Protein AF-A0A956U2S6-F1 (afdb_monomer)

Foldseek 3Di:
DDDDCPPPVFDQALVVDDPVNLVCLQPVNLVVVLCPLQVPQLVVVPLDLVSLQVSLQVQLVVQLCVCPVVVVDDPVSNVVSNVSSVLSSVLSVLCSVPVDSVSSSVSSSVVVSRVVSRVVD

Mean predicted aligned error: 5.12 Å

Sequence (121 aa):
VWGYGLYSGQSLTINKLSYSFILMQLLLVALPEEAFFRGYLQQKFGNSIKSVVIVSILFAVGHFVTLCLGGNHGSGVCAQAILTFFPSLVMGYLYLATGSLWASIIFHFLANVVHIAVGLS

Structure (mmCIF, N/CA/C/O backbone):
data_AF-A0A956U2S6-F1
#
_entry.id   AF-A0A956U2S6-F1
#
loop_
_atom_site.group_PDB
_atom_site.id
_atom_site.type_symbol
_atom_site.label_atom_id
_atom_site.label_alt_id
_atom_site.label_comp_id
_atom_site.label_asym_id
_atom_site.label_entity_id
_atom_site.label_seq_id
_atom_site.pdbx_PDB_ins_code
_atom_site.Cartn_x
_atom_site.Cartn_y
_atom_site.Cartn_z
_atom_site.occupancy
_atom_site.B_iso_or_equiv
_atom_site.auth_seq_id
_atom_site.auth_comp_id
_atom_site.auth_asym_id
_atom_site.auth_atom_id
_atom_site.pdbx_PDB_model_num
ATOM 1 N N . VAL A 1 1 ? 28.706 -8.582 2.625 1.00 42.19 1 VAL A N 1
ATOM 2 C CA . VAL A 1 1 ? 27.426 -7.877 2.865 1.00 42.19 1 VAL A CA 1
ATOM 3 C C . VAL A 1 1 ? 26.321 -8.839 2.473 1.00 42.19 1 VAL A C 1
ATOM 5 O O . VAL A 1 1 ? 26.149 -9.098 1.292 1.00 42.19 1 VAL A O 1
ATOM 8 N N . TRP A 1 2 ? 25.703 -9.492 3.457 1.00 41.53 2 TRP A N 1
ATOM 9 C CA . TRP A 1 2 ? 24.730 -10.566 3.246 1.00 41.53 2 TRP A CA 1
ATOM 10 C C . TRP A 1 2 ? 23.318 -9.998 3.399 1.00 41.53 2 TRP A C 1
ATOM 12 O O . TRP A 1 2 ? 22.901 -9.690 4.510 1.00 41.53 2 TRP A O 1
ATOM 22 N N . GLY A 1 3 ? 22.598 -9.820 2.292 1.00 37.88 3 GLY A N 1
ATOM 23 C CA . GLY A 1 3 ? 21.209 -9.359 2.313 1.00 37.88 3 GLY A CA 1
ATOM 24 C C . GLY A 1 3 ? 20.609 -9.271 0.912 1.00 37.88 3 GLY A C 1
ATOM 25 O O . GLY A 1 3 ? 21.135 -8.541 0.081 1.00 37.88 3 GLY A O 1
ATOM 26 N N . TYR A 1 4 ? 19.531 -10.033 0.684 1.00 48.03 4 TYR A N 1
ATOM 27 C CA . TYR A 1 4 ? 18.550 -10.021 -0.423 1.00 48.03 4 TYR A CA 1
ATOM 28 C C . TYR A 1 4 ? 19.017 -10.062 -1.900 1.00 48.03 4 TYR A C 1
ATOM 30 O O . TYR A 1 4 ? 18.265 -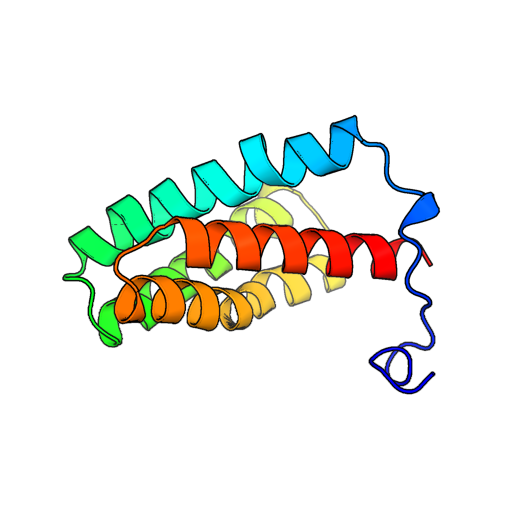10.564 -2.729 1.00 48.03 4 TYR A O 1
ATOM 38 N N . GLY A 1 5 ? 20.241 -9.658 -2.252 1.00 40.94 5 GLY A N 1
ATOM 39 C CA . GLY A 1 5 ? 20.750 -9.633 -3.636 1.00 40.94 5 GLY A CA 1
ATOM 40 C C . GLY A 1 5 ? 21.063 -11.001 -4.267 1.00 40.94 5 GLY A C 1
ATOM 41 O O . GLY A 1 5 ? 21.423 -11.066 -5.437 1.00 40.94 5 GLY A O 1
ATOM 42 N N . LEU A 1 6 ? 20.927 -12.109 -3.528 1.00 46.78 6 LEU A N 1
ATOM 43 C CA . LEU A 1 6 ? 21.326 -13.443 -4.004 1.00 46.78 6 LEU A CA 1
ATOM 44 C C . LEU A 1 6 ? 20.290 -14.153 -4.892 1.00 46.78 6 LEU A C 1
ATOM 46 O O . LEU A 1 6 ? 20.662 -15.098 -5.577 1.00 46.78 6 LEU A O 1
ATOM 50 N N . TYR A 1 7 ? 19.026 -13.717 -4.928 1.00 53.47 7 TYR A N 1
ATOM 51 C CA . TYR A 1 7 ? 17.994 -14.416 -5.715 1.00 53.47 7 TYR A CA 1
ATOM 52 C C . TYR A 1 7 ? 17.786 -13.850 -7.130 1.00 53.47 7 TYR A C 1
ATOM 54 O O . TYR A 1 7 ? 17.266 -14.559 -7.986 1.00 53.47 7 TYR A O 1
ATOM 62 N N . SER A 1 8 ? 18.226 -12.616 -7.402 1.00 58.47 8 SER A N 1
ATOM 63 C CA . SER A 1 8 ? 18.175 -11.987 -8.735 1.00 58.47 8 SER A CA 1
ATOM 64 C C . SER A 1 8 ? 19.537 -11.508 -9.255 1.00 58.47 8 SER A C 1
ATOM 66 O O . SER A 1 8 ? 19.625 -11.082 -10.401 1.00 58.47 8 SER A O 1
ATOM 68 N N . GLY A 1 9 ? 20.598 -11.547 -8.434 1.00 64.88 9 GLY A N 1
ATOM 69 C CA . GLY A 1 9 ? 21.920 -11.005 -8.782 1.00 64.88 9 GLY A CA 1
ATOM 70 C C . GLY A 1 9 ? 21.968 -9.474 -8.876 1.00 64.88 9 GLY A C 1
ATOM 71 O O . GLY A 1 9 ? 22.983 -8.911 -9.280 1.00 64.88 9 GLY A O 1
ATOM 72 N N . GLN A 1 10 ? 20.878 -8.799 -8.509 1.00 73.62 10 GLN A N 1
ATOM 73 C CA . GLN A 1 10 ? 20.705 -7.360 -8.649 1.00 73.62 10 GLN A CA 1
ATOM 74 C C . GLN A 1 10 ? 21.228 -6.585 -7.435 1.00 73.62 10 GLN A C 1
ATOM 76 O O . GLN A 1 10 ? 21.123 -7.019 -6.285 1.00 73.62 10 GLN A O 1
ATOM 81 N N . SER A 1 11 ? 21.805 -5.416 -7.707 1.00 77.38 11 SER A N 1
ATOM 82 C CA . SER A 1 11 ? 22.420 -4.545 -6.701 1.00 77.38 11 SER A CA 1
ATOM 83 C C . SER A 1 11 ? 21.441 -3.465 -6.246 1.00 77.38 11 SER A C 1
ATOM 85 O O . SER A 1 11 ? 20.654 -2.949 -7.028 1.00 77.38 11 SER A O 1
ATOM 87 N N . LEU A 1 12 ? 21.505 -3.043 -4.986 1.00 81.50 12 LEU A N 1
ATOM 88 C CA . LEU A 1 12 ? 20.701 -1.912 -4.520 1.00 81.50 12 LEU A CA 1
ATOM 89 C C . LEU A 1 12 ? 21.291 -0.590 -5.057 1.00 81.50 12 LEU A C 1
ATOM 91 O O . LEU A 1 12 ? 22.363 -0.177 -4.616 1.00 81.50 12 LEU A O 1
ATOM 95 N N . THR A 1 13 ? 20.612 0.094 -5.987 1.00 85.44 13 THR A N 1
ATOM 96 C CA . THR A 1 13 ? 21.147 1.305 -6.656 1.00 85.44 13 THR A CA 1
ATOM 97 C C . THR A 1 13 ? 20.469 2.614 -6.227 1.00 85.44 13 THR A C 1
ATOM 99 O O . THR A 1 13 ? 19.977 3.386 -7.046 1.00 85.44 13 THR A O 1
ATOM 102 N N . ILE A 1 14 ? 20.486 2.921 -4.923 1.00 80.00 14 ILE A N 1
ATOM 103 C CA . ILE A 1 14 ? 19.830 4.126 -4.361 1.00 80.00 14 ILE A CA 1
ATOM 104 C C . ILE A 1 14 ? 20.340 5.432 -4.992 1.00 80.00 14 ILE A C 1
ATOM 106 O O . ILE A 1 14 ? 19.552 6.341 -5.232 1.00 80.00 14 ILE A O 1
ATOM 110 N N . ASN A 1 15 ? 21.633 5.517 -5.321 1.00 83.56 15 ASN A N 1
ATOM 111 C CA . ASN A 1 15 ? 22.256 6.742 -5.842 1.00 83.56 15 ASN A CA 1
ATOM 112 C C . ASN A 1 15 ? 21.688 7.214 -7.195 1.00 83.56 15 ASN A C 1
ATOM 114 O O . ASN A 1 15 ? 21.983 8.327 -7.620 1.00 83.56 15 ASN A O 1
ATOM 118 N N . LYS A 1 16 ? 20.891 6.384 -7.883 1.00 85.00 16 LYS A N 1
ATOM 119 C CA . LYS A 1 16 ? 20.216 6.746 -9.138 1.00 85.00 16 LYS A CA 1
ATOM 120 C C . LYS A 1 16 ? 18.871 7.456 -8.921 1.00 85.00 16 LYS A C 1
ATOM 122 O O . LYS A 1 16 ? 18.291 7.953 -9.882 1.00 85.00 16 LYS A O 1
ATOM 127 N N . LEU A 1 17 ? 18.352 7.491 -7.692 1.00 89.00 17 LEU A N 1
ATOM 128 C CA . LEU A 1 17 ? 17.053 8.085 -7.381 1.00 89.00 17 LEU A CA 1
ATOM 129 C C . LEU A 1 17 ? 17.186 9.583 -7.089 1.00 89.00 17 LEU A C 1
ATOM 131 O O . LEU A 1 17 ? 17.950 9.998 -6.222 1.00 89.00 17 LEU A O 1
ATOM 135 N N . SER A 1 18 ? 16.389 10.401 -7.777 1.00 93.25 18 SER A N 1
ATOM 136 C CA . SER A 1 18 ? 16.272 11.830 -7.464 1.00 93.25 18 SER A CA 1
ATOM 137 C C . SER A 1 18 ? 15.522 12.053 -6.145 1.00 93.25 18 SER A C 1
ATOM 139 O O . SER A 1 18 ? 14.535 11.370 -5.862 1.00 93.25 18 SER A O 1
ATOM 141 N N . TYR A 1 19 ? 15.899 13.090 -5.392 1.00 93.62 19 TYR A N 1
ATOM 142 C CA . TYR A 1 19 ? 15.158 13.537 -4.206 1.00 93.62 19 TYR A CA 1
ATOM 143 C C . TYR A 1 19 ? 13.685 13.843 -4.508 1.00 93.62 19 TYR A C 1
ATOM 145 O O . TYR A 1 19 ? 1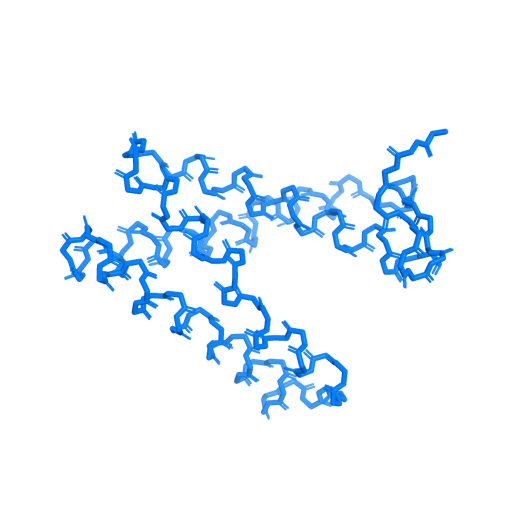2.810 13.491 -3.719 1.00 93.62 19 TYR A O 1
ATOM 153 N N . SER A 1 20 ? 13.393 14.442 -5.669 1.00 95.00 20 SER A N 1
ATOM 154 C CA . SER A 1 20 ? 12.013 14.728 -6.086 1.00 95.00 20 SER A CA 1
ATOM 155 C C . SER A 1 20 ? 11.192 13.451 -6.269 1.00 95.00 20 SER A C 1
ATOM 157 O O . SER A 1 20 ? 10.030 13.400 -5.872 1.00 95.00 20 SER A O 1
ATOM 159 N N . PHE A 1 21 ? 11.809 12.401 -6.810 1.00 93.06 21 PHE A N 1
ATOM 160 C CA . PHE A 1 21 ? 11.168 11.105 -6.992 1.00 93.06 21 PHE A CA 1
ATOM 161 C C . PHE A 1 21 ? 10.893 10.423 -5.649 1.00 93.06 21 PHE A C 1
ATOM 163 O O . PHE A 1 21 ? 9.797 9.919 -5.430 1.00 93.06 21 PHE A O 1
ATOM 170 N N . ILE A 1 22 ? 11.852 10.463 -4.722 1.00 94.88 22 ILE A N 1
ATOM 171 C CA . ILE A 1 22 ? 11.680 9.920 -3.368 1.00 94.88 22 ILE A CA 1
ATOM 172 C C . ILE A 1 22 ? 10.523 10.631 -2.646 1.00 94.88 22 ILE A C 1
ATOM 174 O O . ILE A 1 22 ? 9.659 9.976 -2.067 1.00 94.88 22 ILE A O 1
ATOM 178 N N . LEU A 1 23 ? 10.454 11.963 -2.729 1.00 96.19 23 LEU A N 1
ATOM 179 C CA . LEU A 1 23 ? 9.351 12.730 -2.141 1.00 96.19 23 LEU A CA 1
ATOM 180 C C . LEU A 1 23 ? 8.002 12.403 -2.788 1.00 96.19 23 LEU A C 1
ATOM 182 O O . LEU A 1 23 ? 7.007 12.281 -2.076 1.00 96.19 23 LEU A O 1
ATOM 186 N N . MET A 1 24 ? 7.965 12.211 -4.109 1.00 96.94 24 MET A N 1
ATOM 187 C CA . MET A 1 24 ? 6.761 11.766 -4.814 1.00 96.94 24 MET A CA 1
ATOM 188 C C . MET A 1 24 ? 6.287 10.400 -4.301 1.00 96.94 24 MET A C 1
ATOM 190 O O . MET A 1 24 ? 5.097 10.238 -4.045 1.00 96.94 24 MET A O 1
ATOM 194 N N . GLN A 1 25 ? 7.197 9.444 -4.080 1.00 97.38 25 GLN A N 1
ATOM 195 C CA . GLN A 1 25 ? 6.837 8.125 -3.545 1.00 97.38 25 GLN A CA 1
ATOM 196 C C . GLN A 1 25 ? 6.225 8.204 -2.142 1.00 97.38 25 GLN A C 1
ATOM 198 O O . GLN A 1 25 ? 5.305 7.455 -1.823 1.00 97.38 25 GLN A O 1
ATOM 203 N N . LEU A 1 26 ? 6.697 9.123 -1.300 1.00 97.88 26 LEU A N 1
ATOM 204 C CA . LEU A 1 26 ? 6.124 9.308 0.030 1.00 97.88 26 LEU A CA 1
ATOM 205 C C . LEU A 1 26 ? 4.771 10.032 -0.025 1.00 97.88 26 LEU A C 1
ATOM 207 O O . LEU A 1 26 ? 3.786 9.548 0.527 1.00 97.88 26 LEU A O 1
ATOM 211 N N . LEU A 1 27 ? 4.732 11.202 -0.667 1.00 97.94 27 LEU A N 1
ATOM 212 C CA . LEU A 1 27 ? 3.612 12.141 -0.558 1.00 97.94 27 LEU A CA 1
ATOM 213 C C . LEU A 1 27 ? 2.480 11.863 -1.546 1.00 97.94 27 LEU A C 1
ATOM 215 O O . LEU A 1 27 ? 1.327 12.134 -1.226 1.00 97.94 27 LEU A O 1
ATOM 219 N N . LEU A 1 28 ? 2.802 11.358 -2.738 1.00 97.81 28 LEU A N 1
ATOM 220 C CA . LEU A 1 28 ? 1.843 11.182 -3.834 1.00 97.81 28 LEU A CA 1
ATOM 221 C C . LEU A 1 28 ? 1.516 9.715 -4.133 1.00 97.81 28 LEU A C 1
ATOM 223 O O . LEU A 1 28 ? 0.593 9.466 -4.899 1.00 97.81 28 LEU A O 1
ATOM 227 N N . VAL A 1 29 ? 2.227 8.764 -3.518 1.00 97.62 29 VAL A N 1
ATOM 228 C CA . VAL A 1 29 ? 1.960 7.322 -3.663 1.00 97.62 29 VAL A CA 1
ATOM 229 C C . VAL A 1 29 ? 1.587 6.715 -2.312 1.00 97.62 29 VAL A C 1
ATOM 231 O O . VAL A 1 29 ? 0.410 6.481 -2.047 1.00 97.62 29 VAL A O 1
ATOM 234 N N . ALA A 1 30 ? 2.553 6.552 -1.403 1.00 98.50 30 ALA A N 1
ATOM 235 C CA . ALA A 1 30 ? 2.335 5.840 -0.144 1.00 98.50 30 ALA A CA 1
ATOM 236 C C . ALA A 1 30 ? 1.267 6.499 0.746 1.00 98.50 30 ALA A C 1
ATOM 238 O O . ALA A 1 30 ? 0.387 5.819 1.271 1.00 98.50 30 ALA A O 1
ATOM 239 N N . LEU A 1 31 ? 1.320 7.825 0.915 1.00 98.62 31 LEU A N 1
ATOM 240 C CA . LEU A 1 31 ? 0.359 8.555 1.744 1.00 98.62 31 LEU A CA 1
A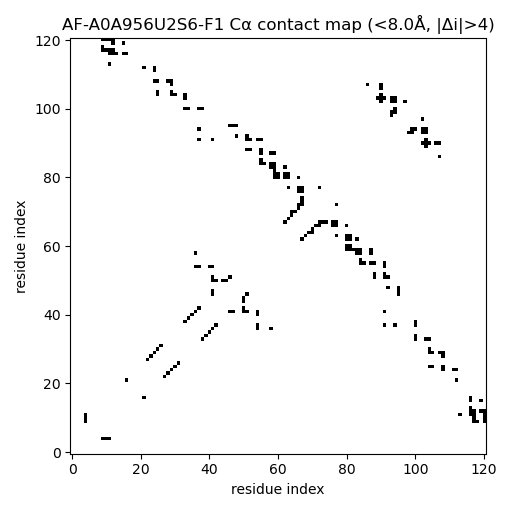TOM 241 C C . LEU A 1 31 ? -1.092 8.422 1.241 1.00 98.62 31 LEU A C 1
ATOM 243 O O . LEU A 1 31 ? -1.931 7.975 2.030 1.00 98.62 31 LEU A O 1
ATOM 247 N N . PRO A 1 32 ? -1.437 8.789 -0.011 1.00 98.56 32 PRO A N 1
ATOM 248 C CA . PRO A 1 32 ? -2.819 8.703 -0.479 1.00 98.56 32 PRO A CA 1
ATOM 249 C C . PRO A 1 32 ? -3.328 7.262 -0.562 1.00 98.56 32 PRO A C 1
ATOM 251 O O . PRO A 1 32 ? -4.486 7.015 -0.216 1.00 98.56 32 PRO A O 1
ATOM 254 N N . GLU A 1 33 ? -2.486 6.304 -0.957 1.00 98.56 33 GLU A N 1
ATOM 255 C CA . GLU A 1 33 ? -2.895 4.901 -1.017 1.00 98.56 33 GLU A CA 1
ATOM 256 C C . GLU A 1 33 ? -3.221 4.349 0.373 1.00 98.56 33 GLU A C 1
ATOM 258 O O . GLU A 1 33 ? -4.316 3.825 0.582 1.00 98.56 33 GLU A O 1
ATOM 263 N N . GLU A 1 34 ? -2.347 4.525 1.366 1.00 98.69 34 GLU A N 1
ATOM 264 C CA . GLU A 1 34 ? -2.630 4.016 2.713 1.00 98.69 34 GLU A CA 1
ATOM 265 C C . GLU A 1 34 ? -3.782 4.773 3.391 1.00 98.69 34 GLU A C 1
ATOM 267 O O . GLU A 1 34 ? -4.566 4.166 4.130 1.00 98.69 34 GLU A O 1
ATOM 272 N N . ALA A 1 35 ? -3.958 6.067 3.103 1.00 98.69 35 ALA A N 1
ATOM 273 C CA . ALA A 1 35 ? -5.128 6.815 3.556 1.00 98.69 35 ALA A CA 1
ATOM 274 C C . ALA A 1 35 ? -6.434 6.212 3.008 1.00 98.69 35 ALA A C 1
ATOM 276 O O . ALA A 1 35 ? -7.393 6.029 3.760 1.00 98.69 35 ALA A O 1
ATOM 277 N N . PHE A 1 36 ? -6.470 5.844 1.725 1.00 98.69 36 PHE A N 1
ATOM 278 C CA . PHE A 1 36 ? -7.648 5.234 1.112 1.00 98.69 36 PHE A CA 1
ATOM 279 C C . PHE A 1 36 ? -7.860 3.780 1.559 1.00 98.69 36 PHE A C 1
ATOM 281 O O . PHE A 1 36 ? -8.932 3.419 2.050 1.00 98.69 36 PHE A O 1
ATOM 288 N N . PHE A 1 37 ? -6.847 2.926 1.435 1.00 98.69 37 PHE A N 1
ATOM 289 C CA . PHE A 1 37 ? -6.999 1.502 1.717 1.00 98.69 37 PHE A CA 1
ATOM 290 C C . PHE A 1 37 ? -7.116 1.219 3.217 1.00 98.69 37 PHE A C 1
ATOM 292 O O . PHE A 1 37 ? -7.987 0.450 3.624 1.00 98.69 37 PHE A O 1
ATOM 299 N N . ARG A 1 38 ? -6.300 1.844 4.072 1.00 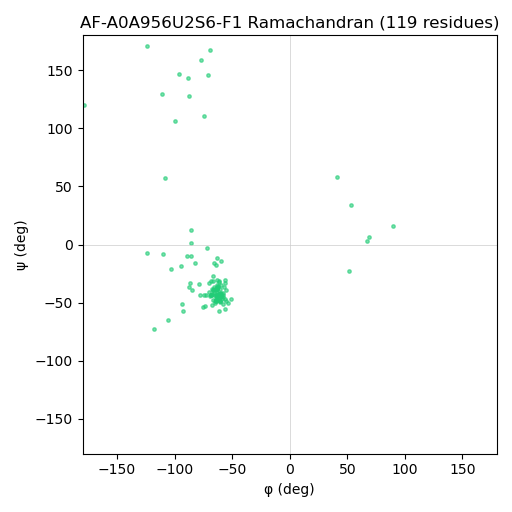98.56 38 ARG A N 1
ATOM 300 C CA . ARG A 1 38 ? -6.337 1.580 5.526 1.00 98.56 38 ARG A CA 1
ATOM 301 C C . ARG A 1 38 ? -7.230 2.560 6.252 1.00 98.56 38 ARG A C 1
ATOM 303 O O . ARG A 1 38 ? -8.125 2.146 6.987 1.00 98.56 38 ARG A O 1
ATOM 310 N N . GLY A 1 39 ? -7.000 3.848 6.010 1.00 98.00 39 GLY A N 1
ATOM 311 C CA . GLY A 1 39 ? -7.724 4.920 6.684 1.00 98.00 39 GLY A CA 1
ATOM 312 C C . GLY A 1 39 ? -9.219 4.889 6.389 1.00 98.00 39 GLY A C 1
ATOM 313 O O . GLY A 1 39 ? -10.017 5.119 7.291 1.00 98.00 39 GLY A O 1
ATOM 314 N N . TYR A 1 40 ? -9.606 4.538 5.160 1.00 98.56 40 TYR A N 1
ATOM 315 C CA . TYR A 1 40 ? -11.008 4.473 4.763 1.00 98.56 40 TYR A CA 1
ATOM 316 C C . TYR A 1 40 ? -11.540 3.038 4.634 1.00 98.56 40 TYR A C 1
ATOM 318 O O . TYR A 1 40 ? -12.414 2.644 5.408 1.00 98.56 40 TYR A O 1
ATOM 326 N N . LEU A 1 41 ? -11.037 2.226 3.694 1.00 98.62 41 LEU A N 1
ATOM 327 C CA . LEU A 1 41 ? -11.639 0.914 3.402 1.00 98.62 41 LEU A CA 1
ATOM 328 C C . LEU A 1 41 ? -11.500 -0.081 4.562 1.00 98.62 41 LEU A C 1
ATOM 330 O O . LEU A 1 41 ? -12.487 -0.706 4.949 1.00 98.62 41 LEU A O 1
ATOM 334 N N . GLN A 1 42 ? -10.311 -0.228 5.149 1.00 98.69 42 GLN A N 1
ATOM 335 C CA . GLN A 1 42 ? -10.098 -1.179 6.246 1.00 98.69 42 GLN A CA 1
ATOM 336 C C . GLN A 1 42 ? -10.943 -0.817 7.470 1.00 98.69 42 GLN A C 1
ATOM 338 O O . GLN A 1 42 ? -11.575 -1.700 8.054 1.00 98.69 42 GLN A O 1
ATOM 343 N N . GLN A 1 43 ? -11.037 0.475 7.803 1.00 97.94 43 GLN A N 1
ATOM 344 C CA . GLN A 1 43 ? -11.970 0.953 8.825 1.00 97.94 43 GLN A CA 1
ATOM 345 C C . GLN A 1 43 ? -13.427 0.639 8.470 1.00 97.94 43 GLN A C 1
ATOM 347 O O . GLN A 1 43 ? -14.166 0.137 9.316 1.00 97.94 43 GLN A O 1
ATOM 352 N N . LYS A 1 44 ? -13.842 0.867 7.216 1.00 98.19 44 LYS A N 1
ATOM 353 C CA . LYS A 1 44 ? -15.208 0.584 6.745 1.00 98.19 44 LYS A CA 1
ATOM 354 C C . LYS A 1 44 ? -15.582 -0.893 6.895 1.00 98.19 44 LYS A C 1
ATOM 356 O O . LYS A 1 44 ? -16.726 -1.198 7.221 1.00 98.19 44 LYS A O 1
ATOM 361 N N . PHE A 1 45 ? -14.620 -1.796 6.710 1.00 98.06 45 PHE A N 1
ATOM 362 C CA . PHE A 1 45 ? -14.776 -3.239 6.923 1.00 98.06 45 PHE A CA 1
ATOM 363 C C . PHE A 1 45 ? -14.548 -3.686 8.383 1.00 98.06 45 PHE A C 1
ATOM 365 O O . PHE A 1 45 ? -14.445 -4.883 8.659 1.00 9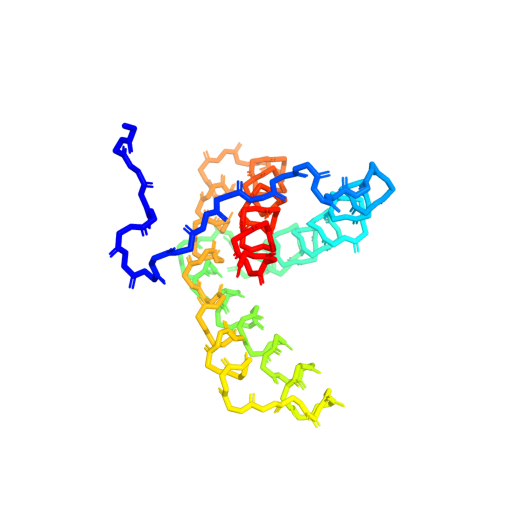8.06 45 PHE A O 1
ATOM 372 N N . GLY A 1 46 ? -14.487 -2.745 9.328 1.00 97.19 46 GLY A N 1
ATOM 373 C CA . GLY A 1 46 ? -14.470 -3.015 10.767 1.00 97.19 46 GLY A CA 1
ATOM 374 C C . GLY A 1 46 ? -13.085 -3.206 11.382 1.00 97.19 46 GLY A C 1
ATOM 375 O O . GLY A 1 46 ? -13.006 -3.746 12.479 1.00 97.19 46 GLY A O 1
ATOM 376 N N . ASN A 1 47 ? -12.013 -2.812 10.685 1.00 97.69 47 ASN A N 1
ATOM 377 C CA . ASN A 1 47 ? -10.623 -2.845 11.157 1.00 97.69 47 ASN A CA 1
ATOM 378 C C . ASN A 1 47 ? -10.266 -4.114 11.954 1.00 97.69 47 ASN A C 1
ATOM 380 O O . ASN A 1 47 ? -9.885 -4.074 13.118 1.00 97.69 47 ASN A O 1
ATOM 384 N N . SER A 1 48 ? -10.441 -5.263 11.314 1.00 98.38 48 SER A N 1
ATOM 385 C CA . SER A 1 48 ? -10.141 -6.596 11.834 1.00 98.38 48 SER A CA 1
ATOM 386 C C . SER A 1 48 ? -9.178 -7.341 10.909 1.00 98.38 48 SER A C 1
ATOM 388 O O . SER A 1 48 ? -8.960 -6.936 9.765 1.00 98.38 48 SER A O 1
ATOM 390 N N . ILE A 1 49 ? -8.668 -8.499 11.335 1.00 98.38 49 ILE A N 1
ATOM 391 C CA . ILE A 1 49 ? -7.834 -9.343 10.463 1.00 98.38 49 ILE A CA 1
ATOM 392 C C . ILE A 1 49 ? -8.548 -9.723 9.153 1.00 98.38 49 ILE A C 1
ATOM 394 O O . ILE A 1 49 ? -7.929 -9.776 8.094 1.00 98.38 49 ILE A O 1
ATOM 398 N N . LYS A 1 50 ? -9.877 -9.899 9.193 1.00 98.38 50 LYS A N 1
ATOM 399 C CA . LYS A 1 50 ? -10.688 -10.151 7.993 1.00 98.38 50 LYS A CA 1
ATOM 400 C C . LYS A 1 50 ? -10.656 -8.952 7.047 1.00 98.38 50 LYS A C 1
ATOM 402 O O . LYS A 1 50 ? -10.464 -9.130 5.848 1.00 98.38 50 LYS A O 1
ATOM 407 N N . SER A 1 51 ? -10.787 -7.735 7.582 1.00 98.38 51 SER A N 1
ATOM 408 C CA . SER A 1 51 ? -10.682 -6.514 6.775 1.00 98.38 51 SER A CA 1
ATOM 409 C C . SER A 1 51 ? -9.292 -6.338 6.159 1.00 98.38 51 SER A C 1
ATOM 411 O O . SER A 1 51 ? -9.207 -5.938 5.005 1.00 98.38 51 SER A O 1
ATOM 413 N N . VAL A 1 52 ? -8.215 -6.715 6.866 1.00 98.75 52 VAL A N 1
ATOM 414 C CA . VAL A 1 52 ? -6.842 -6.682 6.329 1.00 98.75 52 VAL A CA 1
ATOM 415 C C . VAL A 1 52 ? -6.734 -7.549 5.078 1.00 98.75 52 VAL A C 1
ATOM 417 O O . VAL A 1 52 ? -6.220 -7.093 4.058 1.00 98.75 52 VAL A O 1
ATOM 420 N N . VAL A 1 53 ? -7.258 -8.777 5.127 1.00 98.75 53 VAL A N 1
ATOM 421 C CA . VAL A 1 53 ? -7.238 -9.691 3.976 1.00 98.75 53 VAL A CA 1
ATOM 422 C C . VAL A 1 53 ? -8.088 -9.147 2.827 1.00 98.75 53 VAL A C 1
ATOM 424 O O . VAL A 1 53 ? -7.594 -9.062 1.706 1.00 98.75 53 VAL A O 1
ATOM 427 N N . ILE A 1 54 ? -9.328 -8.720 3.096 1.00 98.62 54 ILE A N 1
ATOM 428 C CA . ILE A 1 54 ? -10.241 -8.185 2.069 1.00 98.62 54 ILE A CA 1
ATOM 429 C C . ILE A 1 54 ? -9.622 -6.975 1.368 1.00 98.62 54 ILE A C 1
ATOM 431 O O . ILE A 1 54 ? -9.545 -6.934 0.143 1.00 98.62 54 ILE A O 1
ATOM 435 N N . VAL A 1 55 ? -9.139 -5.999 2.136 1.00 98.75 55 VAL A N 1
ATOM 436 C CA . VAL A 1 55 ? -8.543 -4.783 1.577 1.00 98.75 55 VAL A CA 1
ATOM 437 C C . VAL A 1 55 ? -7.241 -5.096 0.848 1.00 98.75 55 VAL A C 1
ATOM 439 O O . VAL A 1 55 ? -6.954 -4.458 -0.156 1.00 98.75 55 VAL A O 1
ATOM 442 N N . SER A 1 56 ? -6.479 -6.105 1.276 1.00 98.75 56 SER A N 1
ATOM 443 C CA . SER A 1 56 ? -5.272 -6.521 0.549 1.00 98.75 56 SER A CA 1
ATOM 444 C C . SER A 1 56 ? -5.570 -7.188 -0.787 1.00 98.75 56 SER A C 1
ATOM 446 O O . SER A 1 56 ? -4.827 -6.979 -1.743 1.00 98.75 56 SER A O 1
ATOM 448 N N . ILE A 1 57 ? -6.678 -7.926 -0.894 1.00 98.75 57 ILE A N 1
ATOM 449 C CA . ILE A 1 57 ? -7.172 -8.415 -2.188 1.00 98.75 57 ILE A CA 1
ATOM 450 C C . ILE A 1 57 ? -7.556 -7.225 -3.073 1.00 98.75 57 ILE A C 1
ATOM 452 O O . ILE A 1 57 ? -7.123 -7.159 -4.219 1.00 98.75 57 ILE A O 1
ATOM 456 N N . LEU A 1 58 ? -8.317 -6.259 -2.543 1.00 98.62 58 LEU A N 1
ATOM 457 C CA . LEU A 1 58 ? -8.709 -5.057 -3.292 1.00 98.62 58 LEU A CA 1
ATOM 458 C C . LEU A 1 58 ? -7.497 -4.236 -3.752 1.00 98.62 58 LEU A C 1
ATOM 460 O O . LEU A 1 58 ? -7.497 -3.732 -4.870 1.00 98.62 58 LEU A O 1
ATOM 464 N N . PHE A 1 59 ? -6.461 -4.139 -2.919 1.00 98.50 59 PHE A N 1
ATOM 465 C CA . PHE A 1 59 ? -5.205 -3.467 -3.243 1.00 98.50 59 PHE A CA 1
ATOM 466 C C . PHE A 1 59 ? -4.514 -4.116 -4.450 1.00 98.50 59 PHE A C 1
ATOM 468 O O . PHE A 1 59 ? -4.188 -3.427 -5.419 1.00 98.50 59 PHE A O 1
ATOM 475 N N . ALA A 1 60 ? -4.365 -5.445 -4.429 1.00 98.31 60 ALA A N 1
ATOM 476 C CA . ALA A 1 60 ? -3.754 -6.200 -5.521 1.00 98.31 60 ALA A CA 1
ATOM 477 C C . ALA A 1 60 ? -4.591 -6.168 -6.806 1.00 98.31 60 ALA A C 1
ATOM 479 O O . ALA A 1 60 ? -4.047 -6.013 -7.899 1.00 98.31 60 ALA A O 1
ATOM 480 N N . VAL A 1 61 ? -5.920 -6.254 -6.688 1.00 98.19 61 VAL A N 1
ATOM 481 C CA . VAL A 1 61 ? -6.835 -6.106 -7.830 1.00 98.19 61 VAL A CA 1
ATOM 482 C C . VAL A 1 61 ? -6.725 -4.708 -8.432 1.00 98.19 61 VAL A C 1
ATOM 484 O O . VAL A 1 61 ? -6.633 -4.591 -9.650 1.00 98.19 61 VAL A O 1
ATOM 487 N N . GLY A 1 62 ? -6.683 -3.660 -7.604 1.00 97.25 62 GLY A N 1
ATOM 488 C CA . GLY A 1 62 ? -6.492 -2.283 -8.060 1.00 97.25 62 GLY A CA 1
ATOM 489 C C . GLY A 1 62 ? -5.221 -2.138 -8.895 1.00 97.25 62 GLY A C 1
ATOM 490 O O . GLY A 1 62 ? -5.290 -1.647 -10.018 1.00 97.25 62 GLY A O 1
ATOM 491 N N . HIS A 1 63 ? -4.099 -2.664 -8.396 1.00 96.81 63 HIS A N 1
ATOM 492 C CA . HIS A 1 63 ? -2.823 -2.680 -9.115 1.00 96.81 63 HIS A CA 1
ATOM 493 C C . HIS A 1 63 ? -2.878 -3.492 -10.411 1.00 96.81 63 HIS A C 1
ATOM 495 O O . HIS A 1 63 ? -2.354 -3.062 -11.436 1.00 96.81 63 HIS A O 1
ATOM 501 N N . PHE A 1 64 ? -3.517 -4.662 -10.399 1.00 96.12 64 PHE A N 1
ATOM 502 C CA . PHE A 1 64 ? -3.646 -5.483 -11.601 1.00 96.12 64 PHE A CA 1
ATOM 503 C C . PHE A 1 64 ? -4.482 -4.776 -12.674 1.00 96.12 64 PHE A C 1
ATOM 505 O O . PHE A 1 64 ? -4.093 -4.730 -13.838 1.00 96.12 64 PHE A O 1
ATOM 512 N N . VAL A 1 65 ? -5.608 -4.168 -12.293 1.00 96.69 65 VAL A N 1
ATOM 513 C CA . VAL A 1 65 ? -6.464 -3.425 -13.225 1.00 96.69 65 VAL A CA 1
ATOM 514 C C . VAL A 1 65 ? -5.716 -2.227 -13.809 1.00 96.69 65 VAL A C 1
ATOM 516 O O . VAL A 1 65 ? -5.723 -2.053 -15.027 1.00 96.69 65 VAL A O 1
ATOM 519 N N . THR A 1 66 ? -5.046 -1.421 -12.983 1.00 94.44 66 THR A N 1
ATOM 520 C CA . THR A 1 66 ? -4.360 -0.210 -13.457 1.00 94.44 66 THR A CA 1
ATOM 521 C C . THR A 1 66 ? -3.126 -0.526 -14.295 1.00 94.44 66 THR A C 1
ATOM 523 O O . THR A 1 66 ? -2.932 0.107 -15.329 1.00 94.44 66 THR A O 1
ATOM 526 N N . LEU A 1 67 ? -2.314 -1.515 -13.913 1.00 92.88 67 LEU A N 1
ATOM 527 C CA . LEU A 1 67 ? -1.060 -1.819 -14.608 1.00 92.88 67 LEU A CA 1
ATOM 528 C C . LEU A 1 67 ? -1.263 -2.737 -15.821 1.00 92.88 67 LEU A C 1
ATOM 530 O O . LEU A 1 67 ? -0.650 -2.507 -16.863 1.00 92.88 67 LEU A O 1
ATOM 534 N N . CYS A 1 68 ? -2.140 -3.736 -15.733 1.00 91.88 68 CYS A N 1
ATOM 535 C CA . CYS A 1 68 ? -2.319 -4.722 -16.803 1.00 91.88 68 CYS A CA 1
ATOM 536 C C . CYS A 1 68 ? -3.415 -4.338 -17.774 1.00 91.88 68 CYS A C 1
ATOM 538 O O . CYS A 1 68 ? -3.170 -4.233 -18.972 1.00 91.88 68 CYS A O 1
ATOM 540 N N . LEU A 1 69 ? -4.628 -4.137 -17.257 1.00 90.88 69 LEU A N 1
ATOM 541 C CA . LEU A 1 69 ? -5.798 -3.931 -18.106 1.00 90.88 69 LEU A CA 1
ATOM 542 C C . LEU A 1 69 ? -5.833 -2.504 -18.662 1.00 90.88 69 LEU A C 1
ATOM 544 O O . LEU A 1 69 ? -6.102 -2.316 -19.843 1.00 90.88 69 LEU A O 1
ATOM 548 N N . GLY A 1 70 ? -5.543 -1.509 -17.820 1.00 90.88 70 GLY A N 1
ATOM 549 C CA . GLY A 1 70 ? -5.493 -0.099 -18.213 1.00 90.88 70 GLY A CA 1
ATOM 550 C C . GLY A 1 70 ? -4.127 0.348 -18.738 1.00 90.88 70 GLY A C 1
ATOM 551 O O . GLY A 1 70 ? -4.059 1.152 -19.663 1.00 90.88 70 GLY A O 1
ATOM 552 N N . GLY A 1 71 ? -3.043 -0.170 -18.157 1.00 87.12 71 GLY A N 1
ATOM 553 C CA . GLY A 1 71 ? -1.673 0.257 -18.454 1.00 87.12 71 GLY A CA 1
ATOM 554 C C . GLY A 1 71 ? -0.986 -0.500 -19.592 1.00 87.12 71 GLY A C 1
ATOM 555 O O . GLY A 1 71 ? 0.084 -0.078 -20.018 1.00 87.12 71 GLY A O 1
ATOM 556 N N . ASN A 1 72 ? -1.575 -1.599 -20.081 1.00 88.06 72 ASN A N 1
ATOM 557 C CA . ASN A 1 72 ? -1.043 -2.439 -21.163 1.00 88.06 72 ASN A CA 1
ATOM 558 C C . ASN A 1 72 ? 0.410 -2.922 -20.933 1.00 88.06 72 ASN A C 1
ATOM 560 O O . ASN A 1 72 ? 1.197 -3.043 -21.874 1.00 88.06 72 ASN A O 1
ATOM 564 N N . HIS A 1 73 ? 0.789 -3.172 -19.673 1.00 88.94 73 HIS A N 1
ATOM 565 C CA . HIS A 1 73 ? 2.113 -3.701 -19.338 1.00 88.94 73 HIS A CA 1
ATOM 566 C C . HIS A 1 73 ? 2.215 -5.210 -19.619 1.00 88.94 73 HIS A C 1
ATOM 568 O O . HIS A 1 73 ? 1.222 -5.934 -19.668 1.00 88.94 73 HIS A O 1
ATOM 574 N N . GLY A 1 74 ? 3.449 -5.700 -19.773 1.00 88.38 74 GLY A N 1
ATOM 575 C CA . GLY A 1 74 ? 3.728 -7.119 -20.000 1.00 88.38 74 GLY A CA 1
ATOM 576 C C . GLY A 1 74 ? 3.447 -8.021 -18.789 1.00 88.38 74 GLY A C 1
ATOM 577 O O . GLY A 1 74 ? 3.309 -7.569 -17.651 1.00 88.38 74 GLY A O 1
ATOM 578 N N . SER A 1 75 ? 3.444 -9.335 -19.030 1.00 87.56 75 SER A N 1
ATOM 579 C CA . SER A 1 75 ? 3.101 -10.367 -18.037 1.00 87.56 7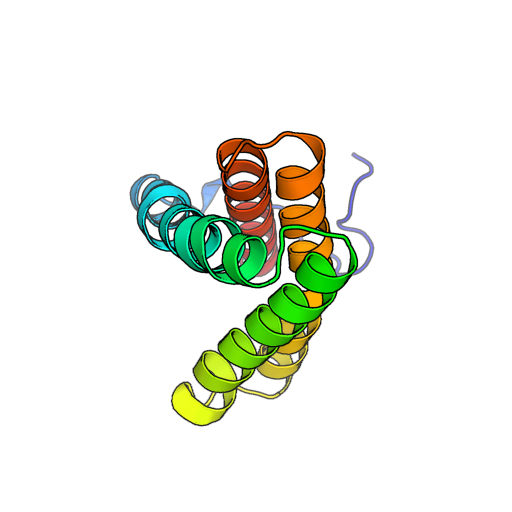5 SER A CA 1
ATOM 580 C C . SER A 1 75 ? 3.938 -10.327 -16.751 1.00 87.56 75 SER A C 1
ATOM 582 O O . SER A 1 75 ? 3.417 -10.649 -15.686 1.00 87.56 75 SER A O 1
ATOM 584 N N . GLY A 1 76 ? 5.202 -9.892 -16.815 1.00 88.75 76 GLY A N 1
ATOM 585 C CA . GLY A 1 76 ? 6.062 -9.737 -15.634 1.00 88.75 76 GLY A CA 1
ATOM 586 C C . GLY A 1 76 ? 5.548 -8.679 -14.652 1.00 88.75 76 GLY A C 1
ATOM 587 O O . GLY A 1 76 ? 5.390 -8.966 -13.466 1.00 88.75 76 GLY A O 1
ATOM 588 N N . VAL A 1 77 ? 5.198 -7.493 -15.162 1.00 88.69 77 VAL A N 1
ATOM 589 C CA . VAL A 1 77 ? 4.597 -6.404 -14.367 1.00 88.69 77 VAL A CA 1
ATOM 590 C C . VAL A 1 77 ? 3.249 -6.835 -13.808 1.00 88.69 77 VAL A C 1
ATOM 592 O O . VAL A 1 77 ? 2.923 -6.564 -12.655 1.00 88.69 77 VAL A O 1
ATOM 595 N N . CYS A 1 78 ? 2.491 -7.593 -14.594 1.00 90.62 78 CYS A N 1
ATOM 596 C CA . CYS A 1 78 ? 1.218 -8.134 -14.152 1.00 90.62 78 CYS A CA 1
ATOM 597 C C . CYS A 1 78 ? 1.326 -9.152 -13.026 1.00 90.62 78 CYS A C 1
ATOM 599 O O . CYS A 1 78 ? 0.519 -9.123 -12.097 1.00 90.62 78 CYS A O 1
ATOM 601 N N . ALA A 1 79 ? 2.341 -10.012 -13.059 1.00 91.25 79 ALA A N 1
ATOM 602 C CA . ALA A 1 79 ? 2.622 -10.907 -11.947 1.00 91.25 79 ALA A CA 1
ATOM 603 C C . ALA A 1 79 ? 2.977 -10.108 -10.682 1.00 91.25 79 ALA A C 1
ATOM 605 O O . ALA A 1 79 ? 2.438 -10.377 -9.611 1.00 91.25 79 ALA A O 1
ATOM 606 N N . GLN A 1 80 ? 3.816 -9.078 -10.811 1.00 91.12 80 GLN A N 1
ATOM 607 C CA . GLN A 1 80 ? 4.210 -8.212 -9.693 1.00 91.12 80 GLN A CA 1
ATOM 608 C C . GLN A 1 80 ? 3.017 -7.451 -9.100 1.00 91.12 80 GLN A C 1
ATOM 610 O O . GLN A 1 80 ? 2.909 -7.355 -7.879 1.00 91.12 80 GLN A O 1
ATOM 615 N N . ALA A 1 81 ? 2.078 -6.999 -9.936 1.00 93.81 81 ALA A N 1
ATOM 616 C CA . ALA A 1 81 ? 0.847 -6.354 -9.491 1.00 93.81 81 ALA A CA 1
ATOM 617 C C . ALA A 1 81 ? 0.026 -7.258 -8.555 1.00 93.81 81 ALA A C 1
ATOM 619 O O . ALA A 1 81 ? -0.435 -6.803 -7.511 1.00 93.81 81 ALA A O 1
ATOM 620 N N . ILE A 1 82 ? -0.089 -8.555 -8.863 1.00 94.94 82 ILE A N 1
ATOM 621 C CA . ILE A 1 82 ? -0.774 -9.530 -7.996 1.00 94.94 82 ILE A CA 1
ATOM 622 C C . ILE A 1 82 ? -0.005 -9.726 -6.681 1.00 94.94 82 ILE A C 1
ATOM 624 O O . ILE A 1 82 ? -0.605 -9.821 -5.608 1.00 94.94 82 ILE A O 1
ATOM 628 N N . LEU A 1 83 ? 1.330 -9.746 -6.742 1.00 95.69 83 LEU A N 1
ATOM 629 C CA . LEU A 1 83 ? 2.185 -9.935 -5.566 1.00 95.69 83 LEU A CA 1
ATOM 630 C C . LEU A 1 83 ? 2.111 -8.780 -4.560 1.00 95.69 83 LEU A C 1
ATOM 632 O O . LEU A 1 83 ? 2.464 -8.991 -3.399 1.00 95.69 83 LEU A O 1
ATOM 636 N N . THR A 1 84 ? 1.588 -7.608 -4.942 1.00 97.19 84 THR A N 1
ATOM 637 C CA . THR A 1 84 ? 1.326 -6.497 -4.005 1.00 97.19 84 THR A CA 1
ATOM 638 C C . THR A 1 84 ? 0.349 -6.866 -2.877 1.00 97.19 84 THR A C 1
ATOM 640 O O . THR A 1 84 ? 0.318 -6.199 -1.840 1.00 97.19 84 THR A O 1
ATOM 643 N N . PHE A 1 85 ? -0.374 -7.986 -3.008 1.00 98.50 85 PHE A N 1
ATOM 644 C CA . PHE A 1 85 ? -1.161 -8.591 -1.933 1.00 98.50 85 PHE A CA 1
ATOM 645 C C . PHE A 1 85 ? -0.348 -8.790 -0.641 1.00 98.50 85 PHE A C 1
ATOM 647 O O . PHE A 1 85 ? -0.805 -8.425 0.442 1.00 98.50 85 PHE A O 1
ATOM 654 N N . PHE A 1 86 ? 0.870 -9.329 -0.739 1.00 98.25 86 PHE A N 1
ATOM 655 C CA . PHE A 1 86 ? 1.689 -9.674 0.427 1.00 98.25 86 PHE A CA 1
ATOM 656 C C . PHE A 1 86 ? 2.179 -8.463 1.233 1.00 98.25 86 PHE A C 1
ATOM 658 O O . PHE A 1 86 ? 1.935 -8.439 2.442 1.00 98.25 86 PHE A O 1
ATOM 665 N N . PRO A 1 87 ? 2.818 -7.436 0.636 1.00 98.00 87 PRO A N 1
ATOM 666 C CA . PRO A 1 87 ? 3.149 -6.230 1.386 1.00 98.00 87 PRO A CA 1
ATOM 667 C C . PRO A 1 87 ? 1.886 -5.537 1.908 1.00 98.00 87 PRO A C 1
ATOM 669 O O . PRO A 1 87 ? 1.915 -4.992 3.010 1.00 98.00 87 PRO A O 1
ATOM 672 N N . SER A 1 88 ? 0.750 -5.619 1.200 1.00 98.62 88 SER A N 1
ATOM 673 C CA . SER A 1 88 ? -0.518 -5.074 1.696 1.00 98.62 88 SER A CA 1
ATOM 674 C C . SER A 1 88 ? -1.013 -5.746 2.979 1.00 98.62 88 SER A C 1
ATOM 676 O O . SER A 1 88 ? -1.558 -5.054 3.842 1.00 98.62 88 SER A O 1
ATOM 678 N N . LEU A 1 89 ? -0.784 -7.051 3.165 1.00 98.75 89 LEU A N 1
ATOM 679 C CA . LEU A 1 89 ? -1.095 -7.713 4.436 1.00 98.75 89 LEU A CA 1
ATOM 680 C C . LEU A 1 89 ? -0.286 -7.113 5.590 1.00 98.75 89 LEU A C 1
ATOM 682 O O . LEU A 1 89 ? -0.838 -6.866 6.662 1.00 98.75 89 LEU A O 1
ATOM 686 N N . VAL A 1 90 ? 1.003 -6.839 5.362 1.00 98.69 90 VAL A N 1
ATOM 687 C CA . VAL A 1 90 ? 1.878 -6.210 6.362 1.00 98.69 90 VAL A CA 1
ATOM 688 C C . VAL A 1 90 ? 1.384 -4.802 6.680 1.00 98.69 90 VAL A C 1
ATOM 690 O O . VAL A 1 90 ? 1.217 -4.465 7.848 1.00 98.69 90 VAL A O 1
ATOM 693 N N . MET A 1 91 ? 1.065 -4.003 5.661 1.00 98.69 91 MET A N 1
ATOM 694 C CA . MET A 1 91 ? 0.538 -2.644 5.830 1.00 98.69 91 MET A CA 1
ATOM 695 C C . MET A 1 91 ? -0.792 -2.623 6.588 1.00 98.69 91 MET A C 1
ATOM 697 O O . MET A 1 91 ? -0.969 -1.805 7.492 1.00 98.69 91 MET A O 1
ATOM 701 N N . GLY A 1 92 ? -1.707 -3.544 6.279 1.00 98.69 92 GLY A N 1
ATOM 702 C CA . GLY A 1 92 ? -2.975 -3.662 6.993 1.00 98.69 92 GLY A CA 1
ATOM 703 C C . GLY A 1 92 ? -2.807 -4.130 8.438 1.00 98.69 92 GLY A C 1
ATOM 704 O O . GLY A 1 92 ? -3.481 -3.606 9.328 1.00 98.69 92 GLY A O 1
ATOM 705 N N . TYR A 1 93 ? -1.878 -5.056 8.693 1.00 98.81 93 TYR A N 1
ATOM 706 C CA . TYR A 1 93 ? -1.545 -5.501 10.047 1.00 98.81 93 TYR A CA 1
ATOM 707 C C . TYR A 1 93 ? -0.872 -4.399 10.873 1.00 98.81 93 TYR A C 1
ATOM 709 O O . TYR A 1 93 ? -1.243 -4.202 12.026 1.00 98.81 93 TYR A O 1
ATOM 717 N N . LEU A 1 94 ? 0.069 -3.647 10.296 1.00 98.69 94 LEU A N 1
ATOM 718 C CA . LEU A 1 94 ? 0.710 -2.510 10.964 1.00 98.69 94 LEU A CA 1
ATOM 719 C C . LEU A 1 94 ? -0.325 -1.469 11.388 1.00 98.69 94 LEU A C 1
ATOM 721 O O . LEU A 1 94 ? -0.286 -0.995 12.524 1.00 98.69 94 LEU A O 1
ATOM 725 N N . TYR A 1 95 ? -1.286 -1.167 10.514 1.00 98.69 95 TYR A N 1
ATOM 726 C CA . TYR A 1 95 ? -2.383 -0.275 10.863 1.00 98.69 95 TYR A CA 1
ATOM 727 C C . TYR A 1 95 ? -3.255 -0.847 11.989 1.00 98.69 95 TYR A C 1
ATOM 729 O O . TYR A 1 95 ? -3.548 -0.149 12.958 1.00 98.69 95 TYR A O 1
ATOM 737 N N . LEU A 1 96 ? -3.612 -2.133 11.904 1.00 98.50 96 LEU A N 1
ATOM 738 C CA . LEU A 1 96 ? -4.411 -2.824 12.918 1.00 98.50 96 LEU A CA 1
ATOM 739 C C . LEU A 1 96 ? -3.723 -2.845 14.294 1.00 98.50 96 LEU A C 1
ATOM 741 O O . LEU A 1 96 ? -4.380 -2.640 15.309 1.00 98.50 96 LEU A O 1
ATOM 745 N N . ALA A 1 97 ? -2.413 -3.088 14.324 1.00 98.31 97 ALA A N 1
ATOM 746 C CA . ALA A 1 97 ? -1.637 -3.234 15.550 1.00 98.31 97 ALA A CA 1
ATOM 747 C C . ALA A 1 97 ? -1.284 -1.891 16.204 1.00 98.31 97 ALA A C 1
ATOM 749 O O . ALA A 1 97 ? -1.193 -1.811 17.426 1.00 98.31 97 ALA A O 1
ATOM 750 N N . THR A 1 98 ? -1.060 -0.842 15.407 1.00 98.06 98 THR A N 1
ATOM 751 C CA . THR A 1 98 ? -0.586 0.457 15.918 1.00 98.06 98 THR A CA 1
ATOM 752 C C . THR A 1 98 ? -1.678 1.518 16.015 1.00 98.06 98 THR A C 1
ATOM 754 O O . THR A 1 98 ? -1.498 2.510 16.715 1.00 98.06 98 THR A O 1
ATOM 757 N N . GLY A 1 99 ? -2.779 1.365 15.273 1.00 96.44 99 GLY A N 1
ATOM 758 C CA . GLY A 1 99 ? -3.792 2.408 15.098 1.00 96.44 99 GLY A CA 1
ATOM 759 C C . GLY A 1 99 ? -3.306 3.639 14.318 1.00 96.44 99 GLY A C 1
ATOM 760 O O . GLY A 1 99 ? -4.067 4.589 14.146 1.00 96.44 99 GLY A O 1
ATOM 761 N N . SER A 1 100 ? -2.061 3.642 13.828 1.00 97.25 100 SER A N 1
ATOM 762 C CA . SER A 1 100 ? -1.439 4.775 13.141 1.00 97.25 100 SER A CA 1
ATOM 763 C C . SER A 1 100 ? -1.229 4.475 11.663 1.00 97.25 100 SER A C 1
ATOM 765 O O . SER A 1 100 ? -0.624 3.467 11.298 1.00 97.25 100 SER A O 1
ATOM 767 N N . LEU A 1 101 ? -1.669 5.390 10.796 1.00 97.88 101 LEU A N 1
ATOM 768 C CA . LEU A 1 101 ? -1.413 5.288 9.356 1.00 97.88 101 LEU A CA 1
ATOM 769 C C . LEU A 1 101 ? 0.073 5.440 9.018 1.00 97.88 101 LEU A C 1
ATOM 771 O O . LEU A 1 101 ? 0.530 4.875 8.029 1.00 97.88 101 LEU A O 1
ATOM 775 N N . TRP A 1 102 ? 0.849 6.147 9.847 1.00 98.38 102 TRP A N 1
A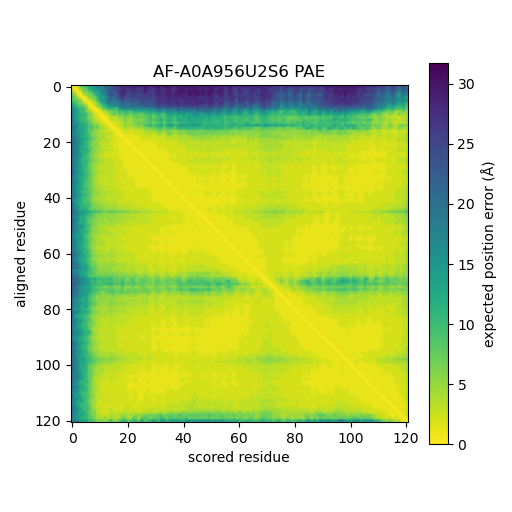TOM 776 C CA . TRP A 1 102 ? 2.272 6.374 9.587 1.00 98.38 102 TRP A CA 1
ATOM 777 C C . TRP A 1 102 ? 3.083 5.079 9.540 1.00 98.38 102 TRP A C 1
ATOM 779 O O . TRP A 1 102 ? 4.029 4.997 8.761 1.00 98.38 102 TRP A O 1
ATOM 789 N N . ALA A 1 103 ? 2.700 4.055 10.311 1.00 98.00 103 ALA A N 1
ATOM 790 C CA . ALA A 1 103 ? 3.369 2.756 10.266 1.00 98.00 103 ALA A CA 1
ATOM 791 C C . ALA A 1 103 ? 3.233 2.109 8.877 1.00 98.00 103 ALA A C 1
ATOM 793 O O . ALA A 1 103 ? 4.227 1.668 8.300 1.00 98.00 103 ALA A O 1
ATOM 794 N N . SER A 1 104 ? 2.022 2.117 8.312 1.00 98.50 104 SER A N 1
ATOM 795 C CA . SER A 1 104 ? 1.758 1.601 6.968 1.00 98.50 104 SER A CA 1
ATOM 796 C C . SER A 1 104 ? 2.403 2.469 5.890 1.00 98.50 104 SER A C 1
ATOM 798 O O . SER A 1 104 ? 3.053 1.927 5.004 1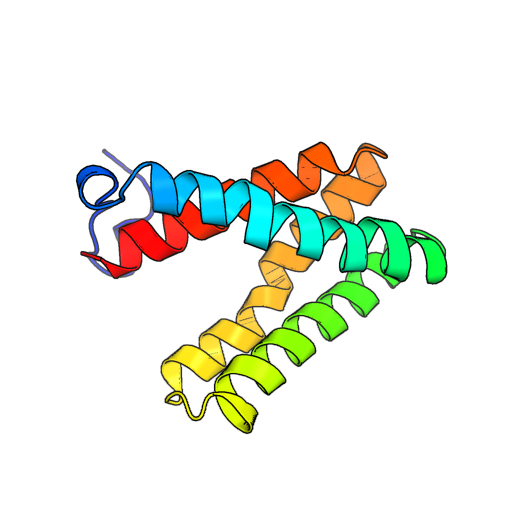.00 98.50 104 SER A O 1
ATOM 800 N N . ILE A 1 105 ? 2.306 3.800 5.999 1.00 98.75 105 ILE A N 1
ATOM 801 C CA . ILE A 1 105 ? 2.875 4.752 5.027 1.00 98.75 105 ILE A CA 1
ATOM 802 C C . ILE A 1 105 ? 4.395 4.599 4.932 1.00 98.75 105 ILE A C 1
ATOM 804 O O . ILE A 1 105 ? 4.931 4.497 3.832 1.00 98.75 105 ILE A O 1
ATOM 808 N N . ILE A 1 106 ? 5.099 4.559 6.069 1.00 98.56 106 ILE A N 1
ATOM 809 C CA . ILE A 1 106 ? 6.563 4.433 6.085 1.00 98.56 106 ILE A CA 1
ATOM 810 C C . ILE A 1 106 ? 6.981 3.072 5.526 1.00 98.56 106 ILE A C 1
ATOM 812 O O . ILE A 1 106 ? 7.903 3.011 4.714 1.00 98.56 106 ILE A O 1
ATOM 816 N N . PHE A 1 107 ? 6.295 1.990 5.911 1.00 98.44 107 PHE A N 1
ATOM 817 C CA . PHE A 1 107 ? 6.573 0.666 5.358 1.00 98.44 107 PHE A CA 1
ATOM 818 C C . PHE A 1 107 ? 6.359 0.630 3.840 1.00 98.44 107 PHE A C 1
ATOM 820 O O . PHE A 1 107 ? 7.248 0.182 3.118 1.00 98.44 107 PHE A O 1
ATOM 827 N N . HIS A 1 108 ? 5.221 1.137 3.356 1.00 98.56 108 HIS A N 1
ATOM 828 C CA . HIS A 1 108 ? 4.893 1.208 1.934 1.00 98.56 108 HIS A CA 1
ATOM 829 C C . HIS A 1 108 ? 5.978 1.971 1.172 1.00 98.56 108 HIS A C 1
ATOM 831 O O . HIS A 1 108 ? 6.591 1.443 0.245 1.00 98.56 108 HIS A O 1
ATOM 837 N N . PHE A 1 109 ? 6.263 3.199 1.607 1.00 98.38 109 PHE A N 1
ATOM 838 C CA . PHE A 1 109 ? 7.266 4.062 0.999 1.00 98.38 109 PHE A CA 1
ATOM 839 C C . PHE A 1 109 ? 8.632 3.369 0.897 1.00 98.38 109 PHE A C 1
ATOM 841 O O . PHE A 1 109 ? 9.222 3.327 -0.184 1.00 98.38 109 PHE A O 1
ATOM 848 N N . LEU A 1 110 ? 9.120 2.780 1.994 1.00 96.81 110 LEU A N 1
ATOM 849 C CA . LEU A 1 110 ? 10.413 2.094 2.009 1.00 96.81 110 LEU A CA 1
ATOM 850 C C . LEU A 1 110 ? 10.415 0.852 1.113 1.00 96.81 110 LEU A C 1
ATOM 852 O O . LEU A 1 110 ? 11.379 0.640 0.377 1.00 96.81 110 LEU A O 1
ATOM 856 N N . ALA A 1 111 ? 9.341 0.057 1.130 1.00 95.88 111 ALA A N 1
ATOM 857 C CA . ALA A 1 111 ? 9.202 -1.105 0.258 1.00 95.88 111 ALA A CA 1
ATOM 858 C C . ALA A 1 111 ? 9.260 -0.700 -1.222 1.00 95.88 111 ALA A C 1
ATOM 860 O O . ALA A 1 111 ? 9.956 -1.346 -2.007 1.00 95.88 111 ALA A O 1
ATOM 861 N N . ASN A 1 112 ? 8.604 0.404 -1.589 1.00 95.00 112 ASN A N 1
ATOM 862 C CA . ASN A 1 112 ? 8.596 0.887 -2.964 1.00 95.00 112 ASN A CA 1
ATOM 863 C C . ASN A 1 112 ? 9.972 1.423 -3.389 1.00 95.00 112 ASN A C 1
ATOM 865 O O . ASN A 1 112 ? 10.482 1.058 -4.447 1.00 95.00 112 ASN A O 1
ATOM 869 N N . VAL A 1 113 ? 10.634 2.214 -2.534 1.00 94.06 113 VAL A N 1
ATOM 870 C CA . VAL A 1 113 ? 12.003 2.700 -2.788 1.00 94.06 113 VAL A CA 1
ATOM 871 C C . VAL A 1 113 ? 12.972 1.537 -2.996 1.00 94.06 113 VAL A C 1
ATOM 873 O O . VAL A 1 113 ? 13.757 1.570 -3.943 1.00 94.06 113 VAL A O 1
ATOM 876 N N . VAL A 1 114 ? 12.908 0.497 -2.158 1.00 91.75 114 VAL A N 1
ATOM 877 C CA . VAL A 1 114 ? 13.759 -0.694 -2.304 1.00 91.75 114 VAL A CA 1
ATOM 878 C C . VAL A 1 114 ? 13.446 -1.434 -3.603 1.00 91.75 114 VAL A C 1
ATOM 880 O O . VAL A 1 114 ? 14.369 -1.729 -4.358 1.00 91.75 114 VAL A O 1
ATOM 883 N N . HIS A 1 115 ? 12.169 -1.692 -3.896 1.00 90.56 115 HIS A N 1
ATOM 884 C CA . HIS A 1 115 ? 11.752 -2.378 -5.120 1.00 90.56 115 HIS A CA 1
ATOM 885 C C . HIS A 1 115 ? 12.264 -1.659 -6.379 1.00 90.56 115 HIS A C 1
ATOM 887 O O . HIS A 1 115 ? 12.871 -2.276 -7.255 1.00 90.56 115 HIS A O 1
ATOM 893 N N . ILE A 1 116 ? 12.102 -0.335 -6.433 1.00 90.38 116 ILE A N 1
ATOM 894 C CA . ILE A 1 116 ? 12.543 0.485 -7.565 1.00 90.38 116 ILE A CA 1
ATOM 895 C C . ILE A 1 116 ? 14.076 0.537 -7.641 1.00 90.38 116 ILE A C 1
ATOM 897 O O . ILE A 1 116 ? 14.642 0.373 -8.720 1.00 90.38 116 ILE A O 1
ATOM 901 N N . ALA A 1 117 ? 14.771 0.719 -6.515 1.00 88.06 117 ALA A N 1
ATOM 902 C CA . ALA A 1 117 ? 16.235 0.777 -6.488 1.00 88.06 117 ALA A CA 1
ATOM 903 C C . ALA A 1 117 ? 16.901 -0.538 -6.931 1.00 88.06 117 ALA A C 1
ATOM 905 O O . ALA A 1 117 ? 18.005 -0.502 -7.480 1.00 88.06 117 ALA A O 1
ATOM 906 N N . VAL A 1 118 ? 16.255 -1.682 -6.686 1.00 85.38 118 VAL A N 1
ATOM 907 C CA . VAL A 1 118 ? 16.697 -2.995 -7.183 1.00 85.38 118 VAL A CA 1
ATOM 908 C C . VAL A 1 118 ? 16.416 -3.128 -8.682 1.00 85.38 118 VAL A C 1
ATOM 910 O O . VAL A 1 118 ? 17.300 -3.540 -9.429 1.00 85.38 118 VAL A O 1
ATOM 913 N N . GLY A 1 119 ? 15.238 -2.701 -9.151 1.00 82.94 119 GLY A N 1
ATOM 914 C CA . GLY A 1 119 ? 14.879 -2.743 -10.575 1.00 82.94 119 GLY A 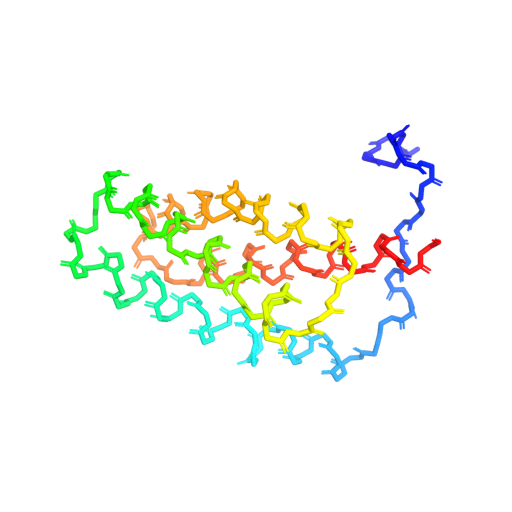CA 1
ATOM 915 C C . GLY A 1 119 ? 15.741 -1.860 -11.490 1.00 82.94 119 GLY A C 1
ATOM 916 O O . GLY A 1 119 ? 15.762 -2.072 -12.697 1.00 82.94 119 GLY A O 1
ATOM 917 N N . LEU A 1 120 ? 16.470 -0.888 -10.929 1.00 80.62 120 LEU A N 1
ATOM 918 C CA . LEU A 1 120 ? 17.414 -0.018 -11.648 1.00 80.62 120 LEU A CA 1
ATOM 919 C C . LEU A 1 120 ? 18.829 -0.606 -11.806 1.00 80.62 120 LEU A C 1
ATOM 921 O O . LEU A 1 120 ? 19.721 0.087 -12.324 1.00 80.62 120 LEU A O 1
ATOM 925 N N . SER A 1 121 ? 19.064 -1.824 -11.316 1.00 75.38 121 SER A N 1
ATOM 926 C CA . SER A 1 121 ? 20.370 -2.489 -11.380 1.00 75.38 121 SER A CA 1
ATOM 927 C C . SER A 1 121 ? 20.552 -3.420 -12.563 1.00 75.38 121 SER A C 1
ATOM 929 O O . SER A 1 121 ? 19.559 -4.038 -13.010 1.00 75.38 121 SER A O 1
#

Solvent-accessible surface area (backbone atoms only — not comparable to full-atom values): 6364 Å² total; per-residue (Å²): 137,91,71,86,35,82,85,77,73,38,47,82,39,62,90,78,62,52,71,68,57,56,48,40,39,41,66,71,40,21,42,56,49,42,46,47,47,47,65,43,50,17,46,74,58,64,61,41,76,66,18,26,53,54,43,13,51,52,52,12,50,50,39,28,45,50,44,32,74,70,54,69,49,57,71,70,60,38,52,52,24,50,54,45,28,61,63,33,40,52,32,34,46,38,28,67,76,66,75,35,66,62,56,22,22,54,50,46,27,52,53,49,53,50,54,51,20,34,71,74,83

Nearest PDB structures (foldseek):
  8gym-assembly1_x  TM=3.983E-01  e=5.139E+00  Tetrahymena thermophila SB210
  4akv-assembly1_B  TM=3.336E-01  e=3.773E+00  Homo sapiens
  5sv0-assembly2_J  TM=3.776E-01  e=7.372E+00  Escherichia coli DH1

Secondary structure (DSSP, 8-state):
--SSTTTT-----GGGS-HHHHHHIIIIIIHHHHIIIIIIIIHHTTSSHHHHHHHHHHHHHHHHIIIIIIT---HHHHHHHHHTHHHHHHHHHHHHHHS-HHHHHHHHHHHHHHHHHHHT-

pLDDT: mean 91.21, std 13.55, range [37.88, 98.81]

Radius of gyration: 15.0 Å; Cα contacts (8 Å, |Δi|>4): 132; chains: 1; bounding box: 43×29×37 Å